Protein AF-A0AB37TKL2-F1 (afdb_monomer_lite)

Sequence (83 aa):
MIKQLAKTNLTPEANKLKNGLVQETLQSLRMNKDNRFDLSAEEGINQAVDYLVDFHLHQKIENGEIQIITSPQNTSNRNEVEV

Secondary structure (DSSP, 8-state):
-----------HHHHHHHHHHHHHHHHHHHH--STTS-TTSHHHHHHHHHHHHHHHHHHHHHTTSS----PPP----------

pLDDT: mean 79.51, std 17.87, range [36.22, 95.56]

Radius of gyration: 19.71 Å; chains: 1; bounding box: 67×32×29 Å

Organism: Acinetobacter pittii (NCBI:txid48296)

Structure (mmCIF, N/CA/C/O backbone):
data_AF-A0AB37TKL2-F1
#
_entry.id   AF-A0AB37TKL2-F1
#
loop_
_atom_site.group_PDB
_atom_site.id
_atom_site.type_symbol
_atom_site.label_atom_id
_atom_site.label_alt_id
_atom_site.label_comp_id
_atom_site.label_asym_id
_atom_site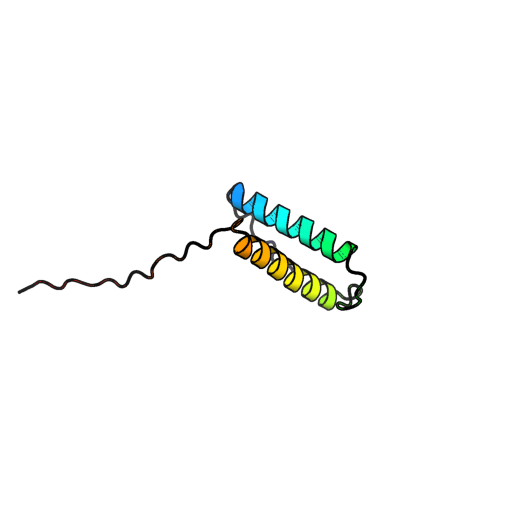.label_entity_id
_atom_site.label_seq_id
_atom_site.pdbx_PDB_ins_code
_atom_site.Cartn_x
_atom_site.Cartn_y
_atom_site.Cartn_z
_atom_site.occupancy
_atom_site.B_iso_or_equiv
_atom_site.auth_seq_id
_atom_site.auth_comp_id
_atom_site.auth_asym_id
_atom_site.auth_atom_id
_atom_site.pdbx_PDB_model_num
ATOM 1 N N . MET A 1 1 ? 2.217 14.664 -14.946 1.00 36.22 1 MET A N 1
ATOM 2 C CA . MET A 1 1 ? 2.131 15.837 -14.042 1.00 36.22 1 MET A CA 1
ATOM 3 C C . MET A 1 1 ? 1.499 15.359 -12.743 1.00 36.22 1 MET A C 1
ATOM 5 O O . MET A 1 1 ? 0.292 15.159 -12.704 1.00 36.22 1 MET A O 1
ATOM 9 N N . ILE A 1 2 ? 2.304 15.070 -11.718 1.00 40.97 2 ILE A N 1
ATOM 10 C CA . ILE A 1 2 ? 1.781 14.619 -10.423 1.00 40.97 2 ILE A CA 1
ATOM 11 C C . ILE A 1 2 ? 1.071 15.821 -9.802 1.00 40.97 2 ILE A C 1
ATOM 13 O O . ILE A 1 2 ? 1.716 16.812 -9.457 1.00 40.97 2 ILE A O 1
ATOM 17 N N . LYS A 1 3 ? -0.263 15.772 -9.714 1.00 44.91 3 LYS A N 1
ATOM 18 C CA . LYS A 1 3 ? -1.014 16.719 -8.887 1.00 44.91 3 LYS A CA 1
ATOM 19 C C . LYS A 1 3 ? -0.446 16.578 -7.480 1.00 44.91 3 LYS A C 1
ATOM 21 O O . LYS A 1 3 ? -0.612 15.530 -6.863 1.00 44.91 3 LYS A O 1
ATOM 26 N N . GLN A 1 4 ? 0.237 17.611 -6.983 1.00 47.22 4 GLN A N 1
ATOM 27 C CA . GLN A 1 4 ? 0.433 17.752 -5.547 1.00 47.22 4 GLN A CA 1
ATOM 28 C C . GLN A 1 4 ? -0.959 17.641 -4.935 1.00 47.22 4 GLN A C 1
ATOM 30 O O . GLN A 1 4 ? -1.802 18.515 -5.147 1.00 47.22 4 GLN A O 1
ATOM 35 N N . LEU A 1 5 ? -1.221 16.531 -4.241 1.00 56.12 5 LEU A N 1
ATOM 36 C CA . LEU A 1 5 ? -2.344 16.454 -3.327 1.00 56.12 5 LEU A CA 1
ATOM 37 C C . LEU A 1 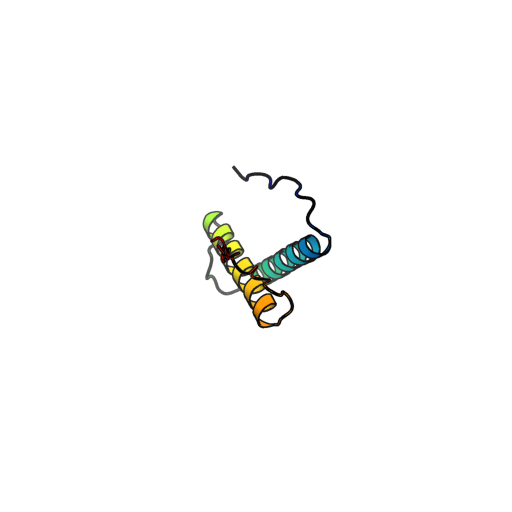5 ? -2.166 17.668 -2.420 1.00 56.12 5 LEU A C 1
ATOM 39 O O . LEU A 1 5 ? -1.137 17.792 -1.748 1.00 56.12 5 LEU A O 1
ATOM 43 N N . ALA A 1 6 ? -3.101 18.618 -2.513 1.00 52.53 6 ALA A N 1
ATOM 44 C CA . ALA A 1 6 ? -3.143 19.777 -1.637 1.00 52.53 6 ALA A CA 1
ATOM 45 C C . ALA A 1 6 ? -2.873 19.293 -0.210 1.00 52.53 6 ALA A C 1
ATOM 47 O O . ALA A 1 6 ? -3.279 18.179 0.122 1.00 52.53 6 ALA A O 1
ATOM 48 N N . LYS A 1 7 ? -2.179 20.089 0.615 1.00 54.72 7 LYS A N 1
ATOM 49 C CA . LYS A 1 7 ? -2.016 19.808 2.049 1.00 54.72 7 LYS A CA 1
ATOM 50 C C . LYS A 1 7 ? -3.405 19.756 2.693 1.00 54.72 7 LYS A C 1
ATOM 52 O O . LYS A 1 7 ? -3.878 20.728 3.270 1.00 54.72 7 LYS A O 1
ATOM 57 N N . THR A 1 8 ? -4.092 18.639 2.529 1.00 57.25 8 THR A N 1
ATOM 58 C CA . THR A 1 8 ? -5.303 18.295 3.230 1.00 57.25 8 THR A CA 1
ATOM 59 C C . THR A 1 8 ? -4.851 18.080 4.657 1.00 57.25 8 THR A C 1
ATOM 61 O O . THR A 1 8 ? -3.965 17.264 4.927 1.00 57.25 8 THR A O 1
ATOM 64 N N . ASN A 1 9 ? -5.405 18.873 5.571 1.00 67.88 9 ASN A N 1
ATOM 65 C CA . ASN A 1 9 ? -5.248 18.647 7.000 1.00 67.88 9 ASN A CA 1
ATOM 66 C C . ASN A 1 9 ? -6.002 17.357 7.338 1.00 67.88 9 ASN A C 1
ATOM 68 O O . ASN A 1 9 ? -7.139 17.379 7.796 1.00 67.88 9 ASN A O 1
ATOM 72 N N . LEU A 1 10 ? -5.381 16.225 7.011 1.00 73.31 10 LEU A N 1
ATOM 73 C CA . LEU A 1 10 ? -5.815 14.907 7.432 1.00 73.31 10 LEU A CA 1
ATOM 74 C C . LEU A 1 10 ? -5.793 14.878 8.958 1.00 73.31 10 LEU A C 1
ATOM 76 O O . LEU A 1 10 ? -4.881 15.434 9.582 1.00 73.31 10 LEU A O 1
ATOM 80 N N . THR A 1 11 ? -6.773 14.203 9.554 1.00 86.25 11 THR A N 1
ATOM 81 C CA . THR A 1 11 ? -6.743 13.939 10.991 1.00 86.25 11 THR A CA 1
ATOM 82 C C . THR A 1 11 ? -5.463 13.169 11.351 1.00 86.25 11 THR A C 1
ATOM 84 O O . THR A 1 11 ? -4.869 12.508 10.485 1.00 86.25 11 THR A O 1
ATOM 87 N N . PRO A 1 12 ? -4.991 13.244 12.606 1.00 87.75 12 PRO A N 1
ATOM 88 C CA . PRO A 1 12 ? -3.851 12.450 13.059 1.00 87.75 12 PRO A CA 1
ATOM 89 C C . PRO A 1 12 ? -3.991 10.958 12.719 1.00 87.75 12 PRO A C 1
ATOM 91 O O . PRO A 1 12 ? -3.027 10.330 12.284 1.00 87.75 12 PRO A O 1
ATOM 94 N N . GLU A 1 13 ? -5.203 10.414 12.824 1.00 86.25 13 GLU A N 1
ATOM 95 C CA . GLU A 1 13 ? -5.538 9.023 12.516 1.00 86.25 13 GLU A CA 1
ATOM 96 C C . GLU A 1 13 ? -5.401 8.727 11.020 1.00 86.25 13 GLU A C 1
ATOM 98 O O . GLU A 1 13 ? -4.760 7.746 10.642 1.00 86.25 13 GLU A O 1
ATOM 103 N N . ALA A 1 14 ? -5.921 9.602 10.154 1.00 88.38 14 ALA A N 1
ATOM 104 C CA . ALA A 1 14 ? -5.790 9.450 8.707 1.00 88.38 14 ALA A CA 1
ATOM 105 C C . ALA A 1 14 ? -4.325 9.573 8.248 1.00 88.38 14 ALA A C 1
ATOM 107 O O . ALA A 1 14 ? -3.876 8.836 7.368 1.00 88.38 14 ALA A O 1
ATOM 108 N N . ASN A 1 15 ? -3.538 10.454 8.876 1.00 90.19 15 ASN A N 1
ATOM 109 C CA . ASN A 1 15 ? -2.098 10.534 8.628 1.00 90.19 15 ASN A CA 1
ATOM 110 C C . ASN A 1 15 ? -1.357 9.279 9.094 1.00 90.19 15 ASN A C 1
ATOM 112 O O . ASN A 1 15 ? -0.467 8.808 8.386 1.00 90.19 15 ASN A O 1
ATOM 116 N N . LYS A 1 16 ? -1.723 8.726 10.255 1.00 90.62 16 LYS A N 1
ATOM 117 C CA . LYS A 1 16 ? -1.154 7.473 10.759 1.00 90.62 16 LYS A CA 1
ATOM 118 C C . LYS A 1 16 ? -1.448 6.316 9.805 1.00 90.62 16 LYS A C 1
ATOM 120 O O . LYS A 1 16 ? -0.521 5.586 9.466 1.00 90.62 16 LYS A O 1
ATOM 125 N N . LEU A 1 17 ? -2.687 6.204 9.323 1.00 92.44 17 LEU A N 1
ATOM 126 C CA . LEU A 1 17 ? -3.075 5.203 8.331 1.00 92.44 17 LEU A CA 1
ATOM 127 C C . LEU A 1 17 ? -2.260 5.344 7.040 1.00 92.44 17 LEU A C 1
ATOM 129 O O . LEU A 1 17 ? -1.604 4.393 6.625 1.00 92.44 17 LEU A O 1
ATOM 133 N N . LYS A 1 18 ? -2.237 6.544 6.446 1.00 92.62 18 LYS A N 1
ATOM 134 C CA . LYS A 1 18 ? -1.463 6.830 5.228 1.00 92.62 18 LYS A CA 1
ATOM 135 C C . LYS A 1 18 ? 0.006 6.443 5.390 1.00 92.62 18 LYS A C 1
ATOM 137 O O . LYS A 1 18 ? 0.570 5.775 4.531 1.00 92.62 18 LYS A O 1
ATOM 142 N N . ASN A 1 19 ? 0.628 6.862 6.490 1.00 93.19 19 ASN A N 1
ATOM 143 C CA . ASN A 1 19 ? 2.034 6.566 6.742 1.00 93.19 19 ASN A CA 1
ATOM 144 C C . ASN A 1 19 ? 2.267 5.058 6.908 1.00 93.19 19 ASN A C 1
ATOM 146 O O . ASN A 1 19 ? 3.253 4.554 6.381 1.00 93.19 19 ASN A O 1
ATOM 150 N N . GLY A 1 20 ? 1.361 4.344 7.584 1.00 94.62 20 GLY A N 1
ATOM 151 C CA . GLY A 1 20 ? 1.409 2.885 7.703 1.00 94.62 20 GLY A CA 1
ATOM 152 C C . GLY A 1 20 ? 1.361 2.190 6.342 1.00 94.62 20 GLY A C 1
ATOM 153 O O . GLY A 1 20 ? 2.276 1.439 6.017 1.00 94.62 20 GLY A O 1
ATOM 154 N N . LEU A 1 21 ? 0.370 2.527 5.509 1.00 95.56 21 LEU A N 1
ATOM 155 C CA . LEU A 1 21 ? 0.218 1.961 4.162 1.00 95.56 21 LEU A CA 1
ATOM 156 C C . LEU A 1 21 ? 1.450 2.211 3.284 1.00 95.56 21 LEU A C 1
ATOM 158 O O . LEU A 1 21 ? 1.899 1.311 2.576 1.00 95.56 21 LEU A O 1
ATOM 162 N N . VAL A 1 22 ? 2.040 3.410 3.357 1.00 94.50 22 VAL A N 1
ATOM 163 C CA . VAL A 1 22 ? 3.275 3.733 2.626 1.00 94.50 22 VAL A CA 1
ATOM 164 C C . VAL A 1 22 ? 4.443 2.862 3.092 1.00 94.50 22 VAL A C 1
ATOM 166 O O . VAL A 1 22 ? 5.174 2.334 2.257 1.00 94.50 22 VAL A O 1
ATOM 169 N N . GLN A 1 23 ? 4.639 2.701 4.404 1.00 95.25 23 GLN A N 1
ATOM 170 C CA . GLN A 1 23 ? 5.744 1.890 4.930 1.00 95.25 23 GLN A CA 1
ATOM 171 C C . GLN A 1 23 ? 5.589 0.409 4.564 1.00 95.25 23 GLN A C 1
ATOM 173 O O . GLN A 1 23 ? 6.553 -0.203 4.107 1.00 95.25 23 GLN A O 1
ATOM 178 N N . GLU A 1 24 ? 4.383 -0.143 4.703 1.00 95.00 24 GLU A N 1
ATOM 179 C CA . GLU A 1 24 ? 4.078 -1.536 4.356 1.00 95.00 24 GLU A CA 1
ATOM 180 C C . GLU A 1 24 ? 4.264 -1.786 2.853 1.00 95.00 24 GLU A C 1
ATOM 182 O O . GLU A 1 24 ? 4.959 -2.725 2.470 1.00 95.00 24 GLU A O 1
ATOM 187 N N . THR A 1 25 ? 3.774 -0.881 1.999 1.00 93.69 25 THR A N 1
ATOM 188 C CA . THR A 1 25 ? 3.961 -0.959 0.540 1.00 93.69 25 THR A CA 1
ATOM 189 C C . THR A 1 25 ? 5.441 -0.940 0.158 1.00 93.69 25 THR A C 1
ATOM 191 O O . THR A 1 25 ? 5.897 -1.781 -0.617 1.00 93.69 25 THR A O 1
ATOM 194 N N . LEU A 1 26 ? 6.229 -0.018 0.725 1.00 92.25 26 LEU A N 1
ATOM 195 C CA . LEU A 1 26 ? 7.672 0.051 0.473 1.00 92.25 26 LEU A CA 1
ATOM 196 C C . LEU A 1 26 ? 8.399 -1.212 0.944 1.00 92.25 26 LEU A C 1
ATOM 198 O O . LEU A 1 26 ? 9.330 -1.670 0.280 1.00 92.25 26 LEU A O 1
ATOM 202 N N . GLN A 1 27 ? 7.997 -1.774 2.084 1.00 92.31 27 GLN A N 1
ATOM 203 C CA . GLN A 1 27 ? 8.560 -3.023 2.582 1.00 92.31 27 GLN A CA 1
ATOM 204 C C . GLN A 1 27 ? 8.220 -4.191 1.652 1.00 92.31 27 GLN A C 1
ATOM 206 O O . GLN A 1 27 ? 9.121 -4.950 1.293 1.00 92.31 27 GLN A O 1
ATOM 211 N N . SER A 1 28 ? 6.965 -4.301 1.220 1.00 90.81 28 SER A N 1
ATOM 212 C CA . SER A 1 28 ? 6.517 -5.314 0.268 1.00 90.81 28 SER A CA 1
ATOM 213 C C . SER A 1 28 ? 7.280 -5.207 -1.046 1.00 90.81 28 SER A C 1
ATOM 215 O O . SER A 1 28 ? 7.835 -6.205 -1.485 1.00 90.81 28 SER A O 1
ATOM 217 N N . LEU A 1 29 ? 7.434 -4.009 -1.620 1.00 89.44 29 LEU A N 1
ATOM 218 C CA . LEU A 1 29 ? 8.233 -3.789 -2.835 1.00 89.44 29 LEU A CA 1
ATOM 219 C C . LEU A 1 29 ? 9.694 -4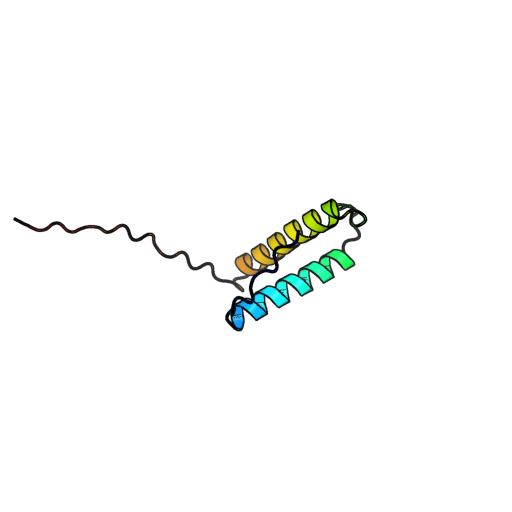.230 -2.677 1.00 89.44 29 LEU A C 1
ATOM 221 O O . LEU A 1 29 ? 10.251 -4.836 -3.585 1.00 89.44 29 LEU A O 1
ATOM 225 N N . ARG A 1 30 ? 10.319 -3.965 -1.522 1.00 86.38 30 ARG A N 1
ATOM 226 C CA . ARG A 1 30 ? 11.703 -4.393 -1.240 1.00 86.38 30 ARG A CA 1
ATOM 227 C C . ARG A 1 30 ? 11.840 -5.906 -1.082 1.00 86.38 30 ARG A C 1
ATOM 229 O O . ARG A 1 30 ? 12.889 -6.457 -1.403 1.00 86.38 30 ARG A O 1
ATOM 236 N N . MET A 1 31 ? 10.816 -6.555 -0.532 1.00 83.75 31 MET A N 1
ATOM 237 C CA . MET A 1 31 ? 10.792 -8.000 -0.297 1.00 83.75 31 MET A CA 1
ATOM 238 C C . MET A 1 31 ? 10.266 -8.786 -1.499 1.00 83.75 31 MET A C 1
ATOM 240 O O . MET A 1 31 ? 10.458 -10.002 -1.552 1.00 83.75 31 MET A O 1
ATOM 244 N N . ASN A 1 32 ? 9.611 -8.116 -2.449 1.00 69.56 32 ASN A N 1
ATOM 245 C CA . ASN A 1 32 ? 9.015 -8.739 -3.614 1.00 69.56 32 ASN A CA 1
ATOM 246 C C . ASN A 1 32 ? 10.113 -9.242 -4.557 1.00 69.56 32 ASN A C 1
ATOM 248 O O . ASN A 1 32 ? 10.657 -8.505 -5.375 1.00 69.56 32 ASN A O 1
ATOM 252 N N . LYS A 1 33 ? 10.456 -10.520 -4.395 1.00 65.19 33 LYS A N 1
ATOM 253 C CA . LYS A 1 33 ? 11.330 -11.273 -5.301 1.00 65.19 33 LYS A CA 1
ATOM 254 C C . LYS A 1 33 ? 10.560 -11.897 -6.460 1.00 65.19 33 LYS A C 1
ATOM 256 O O . LYS A 1 33 ? 11.182 -12.458 -7.358 1.00 65.19 33 LYS A O 1
ATOM 261 N N . ASP A 1 34 ? 9.231 -11.833 -6.426 1.00 63.81 34 ASP A N 1
ATOM 262 C CA . ASP A 1 34 ? 8.423 -12.262 -7.549 1.00 63.81 34 ASP A CA 1
ATOM 263 C C . ASP A 1 34 ? 8.411 -11.106 -8.548 1.00 63.81 34 ASP A C 1
ATOM 265 O O . ASP A 1 34 ? 7.861 -10.040 -8.274 1.00 63.81 34 ASP A O 1
ATOM 269 N N . ASN A 1 35 ? 9.009 -11.312 -9.722 1.00 70.75 35 ASN A N 1
ATOM 270 C CA . ASN A 1 35 ? 9.053 -10.354 -10.835 1.00 70.75 35 ASN A CA 1
ATOM 271 C C . ASN A 1 35 ? 7.656 -10.091 -11.456 1.00 70.75 35 ASN A C 1
ATOM 273 O O . ASN A 1 35 ? 7.520 -9.997 -12.673 1.00 70.75 35 ASN A O 1
ATOM 277 N N . ARG A 1 36 ? 6.595 -10.023 -10.642 1.00 83.31 36 ARG A N 1
ATOM 278 C CA . ARG A 1 36 ? 5.212 -9.751 -11.058 1.00 83.31 36 ARG A CA 1
ATOM 279 C C . ARG A 1 36 ? 5.050 -8.355 -11.641 1.00 83.31 36 ARG A C 1
ATOM 281 O O . ARG A 1 36 ? 4.154 -8.153 -12.448 1.00 83.31 36 ARG A O 1
ATOM 288 N N . PHE A 1 37 ? 5.894 -7.417 -11.223 1.00 87.06 37 PHE A N 1
ATOM 289 C CA . PHE A 1 37 ? 5.870 -6.039 -11.688 1.00 87.06 37 PHE A CA 1
ATOM 290 C C . PHE A 1 37 ? 7.235 -5.661 -12.250 1.00 87.06 37 PHE A C 1
ATOM 292 O O . PHE A 1 37 ? 8.268 -5.967 -11.649 1.00 87.06 37 PHE A O 1
ATOM 299 N N . ASP A 1 38 ? 7.236 -4.964 -13.382 1.00 88.69 38 ASP A N 1
ATOM 300 C CA . ASP A 1 38 ? 8.445 -4.358 -13.926 1.00 88.69 38 ASP A CA 1
ATOM 301 C C . ASP A 1 38 ? 8.755 -3.044 -13.197 1.00 88.69 38 ASP A C 1
ATOM 303 O O . ASP A 1 38 ? 8.320 -1.963 -13.588 1.00 88.69 38 ASP A O 1
ATOM 307 N N . LEU A 1 39 ? 9.535 -3.133 -12.121 1.00 88.62 39 LEU A N 1
ATOM 308 C CA . LEU A 1 39 ? 9.927 -1.965 -11.328 1.00 88.62 39 LEU A CA 1
ATOM 309 C C . LEU A 1 39 ? 10.993 -1.086 -12.007 1.00 88.62 39 LEU A C 1
ATOM 311 O O . LEU A 1 39 ? 11.424 -0.097 -11.415 1.00 88.62 39 LEU A O 1
ATOM 315 N N . SER A 1 40 ? 11.447 -1.434 -13.217 1.00 90.06 40 SER A N 1
ATOM 316 C CA . SER A 1 40 ? 12.370 -0.596 -13.992 1.00 90.06 40 SER A CA 1
ATOM 317 C C . SER A 1 40 ? 11.650 0.491 -14.800 1.00 90.06 40 SER A C 1
ATOM 319 O O . SER A 1 40 ? 12.272 1.483 -15.187 1.00 90.06 40 SER A O 1
ATOM 321 N N . ALA A 1 41 ? 10.339 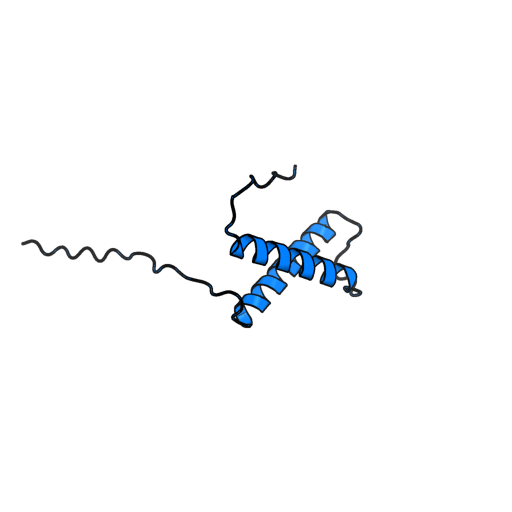0.337 -15.007 1.00 90.94 41 ALA A N 1
ATOM 322 C CA . ALA A 1 41 ? 9.486 1.271 -15.726 1.00 90.94 41 ALA A CA 1
ATOM 323 C C . ALA A 1 41 ? 8.521 1.996 -14.773 1.00 90.94 41 ALA A C 1
ATOM 325 O O . ALA A 1 41 ? 7.981 1.401 -13.843 1.00 90.94 41 ALA A O 1
ATOM 326 N N . GLU A 1 42 ? 8.242 3.278 -15.040 1.00 92.38 42 GLU A N 1
ATOM 327 C CA . GLU A 1 42 ? 7.283 4.076 -14.254 1.00 92.38 42 GLU A CA 1
ATOM 328 C C . GLU A 1 42 ? 5.903 3.404 -14.175 1.00 92.38 42 GLU A C 1
ATOM 330 O O . GLU A 1 42 ? 5.299 3.351 -13.107 1.00 92.38 42 GLU A O 1
ATOM 335 N N . GLU A 1 43 ? 5.438 2.827 -15.285 1.00 92.94 43 GLU A N 1
ATOM 336 C CA . GLU A 1 43 ? 4.161 2.110 -15.356 1.00 92.94 43 GLU A CA 1
ATOM 337 C C . GLU A 1 43 ? 4.116 0.915 -14.395 1.00 92.94 43 GLU A C 1
ATOM 339 O O . GLU A 1 43 ? 3.165 0.770 -13.630 1.00 92.94 43 GLU A O 1
ATOM 344 N N . GLY A 1 44 ? 5.163 0.085 -14.373 1.00 90.00 44 GLY A N 1
ATOM 345 C CA . GLY A 1 44 ? 5.205 -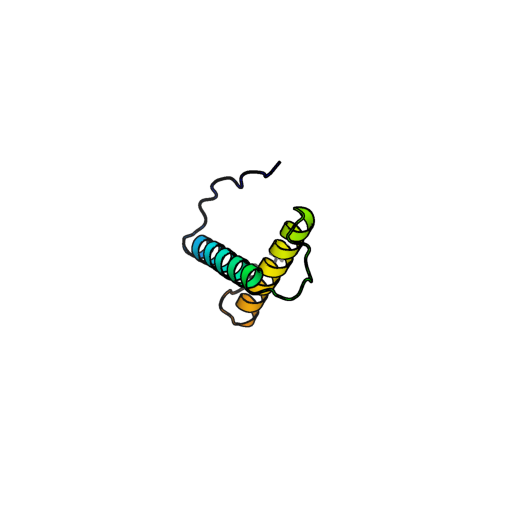1.072 -13.483 1.00 90.00 44 GLY A CA 1
ATOM 346 C C . GLY A 1 44 ? 5.371 -0.682 -12.013 1.00 90.00 44 GLY A C 1
ATOM 347 O O . GLY A 1 44 ? 4.803 -1.343 -11.146 1.00 90.00 44 GLY A O 1
ATOM 348 N N . ILE A 1 45 ? 6.054 0.431 -11.716 1.00 90.94 45 ILE A N 1
ATOM 349 C CA . ILE A 1 45 ? 6.082 1.019 -10.366 1.00 90.94 45 ILE A CA 1
ATOM 350 C C . ILE A 1 45 ? 4.674 1.453 -9.944 1.00 90.94 45 ILE A C 1
ATOM 352 O O . ILE A 1 45 ? 4.247 1.116 -8.840 1.00 90.94 45 ILE A O 1
ATOM 356 N N . ASN A 1 46 ? 3.947 2.169 -10.805 1.00 93.06 46 ASN A N 1
ATOM 357 C CA . ASN A 1 46 ? 2.593 2.636 -10.502 1.00 93.06 46 ASN A CA 1
ATOM 358 C C . ASN A 1 46 ? 1.644 1.461 -10.245 1.00 93.06 46 ASN A C 1
ATOM 360 O O . ASN A 1 46 ? 0.953 1.456 -9.231 1.00 93.06 46 ASN A O 1
ATOM 364 N N . GLN A 1 47 ? 1.675 0.436 -11.102 1.00 92.19 47 GLN A N 1
ATOM 365 C CA . GLN A 1 47 ? 0.879 -0.783 -10.934 1.00 92.19 47 GLN A CA 1
ATOM 366 C C . GLN A 1 47 ? 1.209 -1.517 -9.630 1.00 92.19 47 GLN A C 1
ATOM 368 O O . GLN A 1 47 ? 0.307 -1.959 -8.919 1.00 92.19 47 GLN A O 1
ATOM 373 N N . ALA A 1 48 ? 2.495 -1.634 -9.291 1.00 92.06 48 ALA A N 1
ATOM 374 C CA . ALA A 1 48 ? 2.918 -2.306 -8.069 1.00 92.06 48 ALA A CA 1
ATOM 375 C C . ALA A 1 48 ? 2.468 -1.549 -6.813 1.00 92.06 48 ALA A C 1
ATOM 377 O O . ALA A 1 48 ? 2.013 -2.167 -5.852 1.00 92.06 48 ALA A O 1
ATOM 378 N N . VAL A 1 49 ? 2.597 -0.219 -6.813 1.00 92.88 49 VAL A N 1
ATOM 379 C CA . VAL A 1 49 ? 2.167 0.629 -5.696 1.00 92.88 49 VAL A CA 1
ATOM 380 C C . VAL A 1 49 ? 0.653 0.567 -5.522 1.00 92.88 49 VAL A C 1
ATOM 382 O O . VAL A 1 49 ? 0.205 0.356 -4.401 1.00 92.88 49 VAL A O 1
ATOM 385 N N . ASP A 1 50 ? -0.114 0.708 -6.603 1.00 94.38 50 ASP A N 1
ATOM 386 C CA . ASP A 1 50 ? -1.581 0.673 -6.576 1.00 94.38 50 ASP A CA 1
ATOM 387 C C . ASP A 1 50 ? -2.091 -0.656 -6.002 1.00 94.38 50 ASP A C 1
ATOM 389 O O . ASP A 1 50 ? -2.777 -0.684 -4.980 1.00 94.38 50 ASP A O 1
ATOM 393 N N . TYR A 1 51 ? -1.608 -1.773 -6.557 1.00 93.75 51 TYR A N 1
ATOM 394 C CA . TYR A 1 51 ? -1.955 -3.112 -6.086 1.00 93.75 51 TYR A CA 1
ATOM 395 C C . TYR A 1 51 ? -1.619 -3.327 -4.602 1.00 93.75 51 TYR A C 1
ATOM 397 O O . TYR A 1 51 ? -2.414 -3.893 -3.851 1.00 93.75 51 TYR A O 1
ATOM 405 N N . LEU A 1 52 ? -0.423 -2.918 -4.163 1.00 94.44 52 LEU A N 1
ATOM 406 C CA . LEU A 1 52 ? 0.028 -3.158 -2.791 1.00 94.44 52 LEU A CA 1
ATOM 407 C C . LEU A 1 52 ? -0.690 -2.270 -1.775 1.00 94.44 52 LEU A C 1
ATOM 409 O O . LEU A 1 52 ? -1.000 -2.741 -0.682 1.00 94.44 52 LEU A O 1
ATOM 413 N N . VAL A 1 53 ? -0.978 -1.015 -2.123 1.00 95.38 53 VAL A N 1
ATOM 414 C CA . VAL A 1 53 ? -1.766 -0.125 -1.263 1.00 95.38 53 VAL A CA 1
ATOM 415 C C . VAL A 1 53 ? -3.161 -0.707 -1.048 1.00 95.38 53 VAL A C 1
ATOM 417 O O . VAL A 1 53 ? -3.590 -0.803 0.104 1.00 95.38 53 VAL A O 1
ATOM 420 N N . ASP A 1 54 ? -3.824 -1.163 -2.113 1.00 95.19 54 ASP A N 1
ATOM 421 C CA . ASP A 1 54 ? -5.139 -1.807 -2.028 1.00 95.19 54 ASP A CA 1
ATOM 422 C C . ASP A 1 54 ? -5.091 -3.098 -1.211 1.00 95.19 54 ASP A C 1
ATOM 424 O O . ASP A 1 54 ? -5.939 -3.329 -0.347 1.00 95.19 54 ASP A O 1
ATOM 428 N N . PHE A 1 55 ? -4.072 -3.929 -1.433 1.00 94.31 55 PHE A N 1
ATOM 429 C CA . PHE A 1 55 ? -3.863 -5.156 -0.672 1.00 94.31 55 PHE A CA 1
ATOM 430 C C . PHE A 1 55 ? -3.728 -4.881 0.833 1.00 94.31 55 PHE A C 1
ATOM 432 O O . PHE A 1 55 ? -4.447 -5.473 1.638 1.00 94.31 55 PHE A O 1
ATOM 439 N N . HIS A 1 56 ? -2.845 -3.960 1.226 1.00 95.31 56 HIS A N 1
ATOM 440 C CA . HIS A 1 56 ? -2.632 -3.626 2.635 1.00 95.31 56 HIS A CA 1
ATOM 441 C C . HIS A 1 56 ? -3.860 -2.959 3.262 1.00 95.31 56 HIS A C 1
ATOM 443 O O . HIS A 1 56 ? -4.203 -3.251 4.408 1.00 95.31 56 HIS A O 1
ATOM 449 N N . LEU A 1 57 ? -4.561 -2.104 2.515 1.00 95.19 57 LEU A N 1
ATOM 450 C CA . LEU A 1 57 ? -5.800 -1.490 2.979 1.00 95.19 57 LEU A CA 1
ATOM 451 C C . LEU A 1 57 ? -6.879 -2.547 3.251 1.00 95.19 57 LEU A C 1
ATOM 453 O O . LEU A 1 57 ? -7.474 -2.533 4.330 1.00 95.19 57 LEU A O 1
ATOM 457 N N . HIS A 1 58 ? -7.090 -3.485 2.323 1.00 94.88 58 HIS A N 1
ATOM 458 C CA . HIS A 1 58 ? -8.037 -4.584 2.508 1.00 94.88 58 HIS A CA 1
ATOM 459 C C . HIS A 1 58 ? -7.676 -5.461 3.705 1.00 94.88 58 HIS A C 1
ATOM 461 O O . HIS A 1 58 ? -8.547 -5.722 4.529 1.00 94.88 58 HIS A O 1
ATOM 467 N N . GLN A 1 59 ? -6.403 -5.830 3.878 1.00 94.81 59 GLN A N 1
ATOM 468 C CA . GLN A 1 59 ? -5.980 -6.605 5.050 1.00 94.81 59 GLN A CA 1
ATOM 469 C C . GLN A 1 59 ? -6.316 -5.898 6.366 1.00 94.81 59 GLN A C 1
ATOM 471 O O . GLN A 1 59 ? -6.798 -6.526 7.304 1.00 94.81 59 GLN A O 1
ATOM 476 N N . LYS A 1 60 ? -6.108 -4.581 6.446 1.00 94.69 60 LYS A N 1
ATOM 477 C CA . LYS A 1 60 ? -6.450 -3.807 7.647 1.00 94.69 60 LYS A CA 1
ATOM 478 C C . LYS A 1 60 ? -7.953 -3.754 7.910 1.00 94.69 60 LYS A C 1
ATOM 480 O O . LYS A 1 60 ? -8.363 -3.741 9.069 1.00 94.69 60 LYS A O 1
ATOM 485 N N . ILE A 1 61 ? -8.771 -3.730 6.860 1.00 93.56 61 ILE A N 1
ATOM 486 C CA . ILE A 1 61 ? -10.232 -3.813 6.977 1.00 93.56 61 ILE A C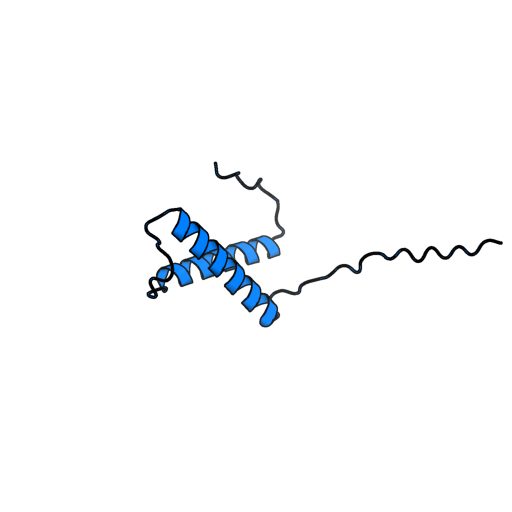A 1
ATOM 487 C C . ILE A 1 61 ? -10.643 -5.205 7.473 1.00 93.56 61 ILE A C 1
ATOM 489 O O . ILE A 1 61 ? -11.388 -5.310 8.444 1.00 93.56 61 ILE A O 1
ATOM 493 N N . GLU A 1 62 ? -10.126 -6.268 6.855 1.00 93.88 62 GLU A N 1
ATOM 494 C CA . GLU A 1 62 ? -10.426 -7.661 7.219 1.00 93.88 62 GLU A CA 1
ATOM 495 C C . GLU A 1 62 ? -9.986 -7.997 8.651 1.00 93.88 62 GLU A C 1
ATOM 497 O O . GLU A 1 62 ? -10.698 -8.693 9.374 1.00 93.88 62 GLU A O 1
ATOM 502 N N . ASN A 1 63 ? -8.860 -7.436 9.096 1.00 93.88 63 ASN A N 1
ATOM 503 C CA . ASN A 1 63 ? -8.357 -7.579 10.463 1.00 93.88 63 ASN A CA 1
ATOM 504 C C . ASN A 1 63 ? -9.092 -6.692 11.487 1.00 93.88 63 ASN A C 1
ATOM 506 O O . ASN A 1 63 ? -8.800 -6.766 12.681 1.00 93.88 63 ASN A O 1
ATOM 510 N N . GLY A 1 64 ? -10.012 -5.825 11.051 1.00 90.62 64 GLY A N 1
ATOM 511 C CA . GLY A 1 64 ? -10.737 -4.896 11.921 1.00 90.62 64 GLY A CA 1
ATOM 512 C C . GLY A 1 64 ? -9.904 -3.718 12.448 1.00 90.62 64 GLY A C 1
ATOM 513 O O . GLY A 1 64 ? -10.361 -3.003 13.340 1.00 90.62 64 GLY A O 1
ATOM 514 N N . GLU A 1 65 ? -8.705 -3.479 11.905 1.00 91.44 65 GLU A N 1
ATOM 515 C CA . GLU A 1 65 ? -7.877 -2.302 12.221 1.00 91.44 65 GLU A CA 1
ATOM 516 C C . GLU A 1 65 ? -8.517 -1.005 11.701 1.00 91.44 65 GLU A C 1
ATOM 518 O O . GLU A 1 65 ? -8.322 0.069 12.277 1.00 91.44 65 GLU A O 1
ATOM 523 N N . ILE A 1 66 ? -9.282 -1.102 10.609 1.00 89.50 66 ILE A N 1
ATOM 524 C CA . ILE A 1 66 ? -10.025 0.001 9.996 1.00 89.50 66 ILE A CA 1
ATOM 525 C C . ILE A 1 66 ? -11.492 -0.399 9.900 1.00 89.50 66 ILE A C 1
ATOM 527 O O . ILE A 1 66 ? -11.835 -1.413 9.300 1.00 89.50 66 ILE A O 1
ATOM 531 N N . GLN A 1 67 ? -12.372 0.437 10.444 1.00 85.69 67 GLN A N 1
ATOM 532 C CA . GLN A 1 67 ? -13.813 0.265 10.302 1.00 85.69 67 GLN A CA 1
ATOM 533 C C . GLN A 1 67 ? -14.323 1.110 9.137 1.00 85.69 67 GLN A C 1
ATOM 535 O O . GLN A 1 67 ? -14.131 2.327 9.108 1.00 85.69 67 GLN A O 1
ATOM 540 N N . ILE A 1 68 ? -15.010 0.471 8.191 1.00 83.44 68 ILE A N 1
ATOM 541 C CA . ILE A 1 68 ? -15.738 1.181 7.141 1.00 83.44 68 ILE A CA 1
ATOM 542 C C . ILE A 1 68 ? -17.078 1.623 7.724 1.00 83.44 68 ILE A C 1
ATOM 544 O O . ILE A 1 68 ? -17.983 0.814 7.926 1.00 83.44 68 ILE A O 1
ATOM 548 N N . ILE A 1 69 ? -17.213 2.921 7.984 1.00 82.44 69 ILE A N 1
ATOM 549 C CA . ILE A 1 69 ? -18.493 3.509 8.375 1.00 82.44 69 ILE A CA 1
ATOM 550 C C . ILE A 1 69 ? -19.247 3.836 7.089 1.00 82.44 69 ILE A C 1
ATOM 552 O O . ILE A 1 69 ? -18.929 4.801 6.394 1.00 82.44 69 ILE A O 1
ATOM 556 N N . THR A 1 70 ? -20.246 3.023 6.756 1.00 77.56 70 THR A N 1
ATOM 557 C CA . THR A 1 70 ? -21.213 3.387 5.722 1.00 77.56 70 THR A CA 1
ATOM 558 C C . THR A 1 70 ? -22.252 4.300 6.361 1.00 77.56 70 THR A C 1
ATOM 560 O O . THR A 1 70 ? -22.985 3.901 7.263 1.00 77.56 70 THR A O 1
ATOM 563 N N . SER A 1 71 ? -22.304 5.564 5.940 1.00 72.31 71 SER A N 1
ATOM 564 C CA . SER A 1 71 ? -23.443 6.406 6.298 1.00 72.31 71 SER A CA 1
ATOM 565 C C . SER A 1 71 ? -24.687 5.804 5.641 1.00 72.31 71 SER A C 1
ATOM 567 O O . SER A 1 71 ? -24.658 5.594 4.423 1.00 72.31 71 SER A O 1
ATOM 569 N N . PRO A 1 72 ? -25.776 5.527 6.382 1.00 61.66 72 PRO A N 1
ATOM 570 C CA . PRO A 1 72 ? -27.026 5.151 5.744 1.00 61.66 72 PRO A CA 1
ATOM 571 C C . PRO A 1 72 ? -27.414 6.275 4.781 1.00 61.66 72 PRO A C 1
ATOM 573 O O . PRO A 1 72 ? -27.446 7.447 5.169 1.00 61.66 72 PRO A O 1
ATOM 576 N N . GLN A 1 73 ? -27.654 5.937 3.509 1.00 59.78 73 GLN A N 1
ATOM 577 C CA . GLN A 1 73 ? -28.264 6.893 2.594 1.00 59.78 73 GLN A CA 1
ATOM 578 C C . GLN A 1 73 ? -29.572 7.338 3.237 1.00 59.78 73 GLN A C 1
ATOM 580 O O . GLN A 1 73 ? -30.404 6.509 3.597 1.00 59.78 73 GLN A O 1
ATOM 585 N N . ASN A 1 74 ? -29.708 8.644 3.443 1.00 52.16 74 ASN A N 1
ATOM 586 C CA . ASN A 1 74 ? -30.895 9.255 4.007 1.00 52.16 74 ASN A CA 1
ATOM 587 C C . ASN A 1 74 ? -32.047 9.052 3.011 1.00 52.16 74 ASN A C 1
ATOM 589 O O . ASN A 1 74 ? -32.324 9.920 2.186 1.00 52.16 74 ASN A O 1
ATOM 593 N N . THR A 1 75 ? -32.694 7.884 3.037 1.00 49.53 75 THR A N 1
ATOM 594 C CA . THR A 1 75 ? -34.037 7.734 2.490 1.00 49.53 75 THR A CA 1
ATOM 595 C C . THR A 1 75 ? -34.916 8.569 3.399 1.00 49.53 75 THR A C 1
ATOM 597 O O . THR A 1 75 ? -35.370 8.114 4.449 1.00 49.53 75 THR A O 1
ATOM 600 N N . SER A 1 76 ? -35.055 9.839 3.025 1.00 46.03 76 SER A N 1
ATOM 601 C CA . SER A 1 76 ? -36.047 10.746 3.564 1.00 46.03 76 SER A CA 1
ATOM 602 C C . SER A 1 76 ? -37.405 10.095 3.325 1.00 46.03 76 SER A C 1
ATOM 604 O O . SER A 1 76 ? -38.030 10.275 2.282 1.00 46.03 76 SER A O 1
ATOM 606 N N . ASN A 1 77 ? -37.844 9.282 4.285 1.00 53.66 77 ASN A N 1
ATOM 607 C CA . ASN A 1 77 ? -39.240 8.937 4.442 1.00 53.66 77 ASN A CA 1
ATOM 608 C C . ASN A 1 77 ? -39.901 10.240 4.868 1.00 53.66 77 ASN A C 1
ATOM 610 O O . ASN A 1 77 ? -39.990 10.572 6.051 1.00 53.66 77 ASN A O 1
ATOM 614 N N . ARG A 1 78 ? -40.257 11.039 3.863 1.00 50.19 78 ARG A N 1
ATOM 615 C CA . ARG A 1 78 ? -41.143 12.173 4.012 1.00 50.19 78 ARG A CA 1
ATOM 616 C C . ARG A 1 78 ? -42.468 11.572 4.471 1.00 50.19 78 ARG A C 1
ATOM 618 O O . ARG A 1 78 ? -43.260 11.103 3.663 1.00 50.19 78 ARG A O 1
ATOM 625 N N . ASN A 1 79 ? -42.652 11.504 5.787 1.00 54.09 79 ASN A N 1
ATOM 626 C CA . ASN A 1 79 ? -43.970 11.384 6.381 1.00 54.09 79 ASN A CA 1
ATOM 627 C C . ASN A 1 79 ? -44.734 12.644 5.961 1.00 54.09 79 ASN A C 1
ATOM 629 O O . ASN A 1 79 ? -44.716 13.652 6.662 1.00 54.09 79 ASN A O 1
ATOM 633 N N . GLU A 1 80 ? -45.354 12.605 4.785 1.00 50.38 80 GLU A N 1
ATOM 634 C CA . GLU A 1 80 ? -46.485 13.465 4.474 1.00 50.38 80 GLU A CA 1
ATOM 635 C C . GLU A 1 80 ? -47.668 12.896 5.265 1.00 50.38 80 GLU A C 1
ATOM 637 O O . GLU A 1 80 ? -48.400 12.022 4.813 1.00 50.38 80 GLU A O 1
ATOM 642 N N . VAL A 1 81 ? -47.777 13.337 6.520 1.00 58.12 81 VAL A N 1
ATOM 643 C CA . VAL A 1 81 ? -49.066 13.420 7.204 1.00 58.12 81 VAL A CA 1
ATOM 644 C C . VAL A 1 81 ? -49.512 14.872 7.090 1.00 58.12 81 VAL A C 1
ATOM 646 O O . VAL A 1 81 ? -49.045 15.720 7.840 1.00 58.12 81 VAL A O 1
ATOM 649 N N . GLU A 1 82 ? -50.375 15.121 6.113 1.00 45.03 82 GLU A N 1
ATOM 650 C CA . GLU A 1 82 ? -51.352 16.213 5.966 1.00 45.03 82 GLU A CA 1
ATOM 651 C C . GLU A 1 82 ? -52.244 15.712 4.809 1.00 45.03 82 GLU A C 1
ATOM 653 O O . GLU A 1 82 ? -51.721 15.412 3.739 1.00 45.03 82 GLU A O 1
ATOM 658 N N . VAL A 1 83 ? -53.548 15.442 4.934 1.00 45.38 83 VAL A N 1
ATOM 659 C CA . VAL A 1 83 ? -54.650 16.118 5.640 1.00 45.38 83 VAL A CA 1
ATOM 660 C C . VAL A 1 83 ? -55.729 15.093 6.003 1.00 45.38 83 VAL A C 1
ATOM 662 O O . VAL A 1 83 ? -55.978 14.195 5.167 1.00 45.38 83 VAL A O 1
#

Foldseek 3Di:
DPPPPPPDVDDPVRVVLVVVLVVQLVVCVVVPPPPPFDPVDPVSVVVSSVVSSVVVVVVCCVVVVDDDDDDPDPPPPPPPPDD